Pr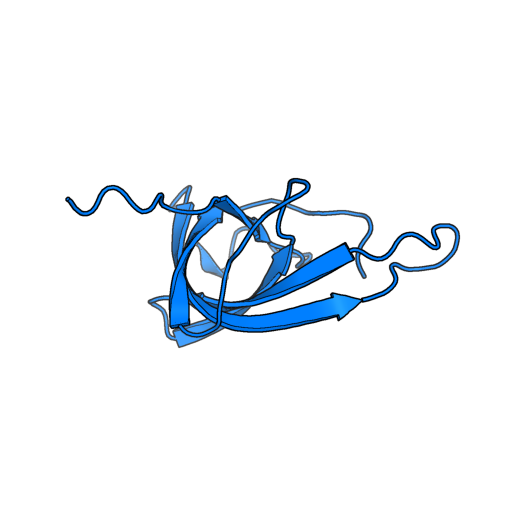otein AF-A0A830C841-F1 (afdb_monomer)

Organism: NCBI:txid374723

Radius of gyration: 12.71 Å; Cα contacts (8 Å, |Δi|>4): 186; chains: 1; bounding box: 31×37×27 Å

Solvent-accessible surface area (backbone atoms only — not comparable to full-atom values): 5138 Å² total; per-residue (Å²): 140,86,80,80,62,77,43,67,28,36,28,50,51,95,65,46,60,80,85,40,74,90,44,73,59,47,57,28,33,26,70,40,72,48,72,45,64,29,47,84,94,50,75,64,77,39,51,32,30,38,28,38,31,81,85,77,46,79,44,54,25,36,52,74,74,84,88,75,80,78,50,64,69,36,62,33,33,34,36,68,36,69,51,85,57,68,108

Secondary structure (DSSP, 8-state):
------EEEEE-SS-SSTTTTT-SEEEEEEEEEEEEPPSTT----EEEEEEEETTS-EEEEE--SSS----TT-EEEEEP---TT--

InterPro domains:
  IPR005679 Ribosomal protein uS12, bacteria [PR01034] (23-38)
  IPR005679 Ribosomal protein uS12, bacteria [PR01034] (38-53)
  IPR005679 Ribosomal protein uS12, bacteria [PR01034] (54-73)
  IPR005679 Ribosomal protein uS12, bacteria [PR01034] (73-87)
  IPR006032 Small ribosomal subunit protein uS12 [PF00164] (20-84)
  IPR006032 Small ribosomal subunit protein uS12 [PS00055] (39-46)
  IPR006032 Small ribosomal subunit protein uS12 [PTHR11652] (20-84)
  IPR012340 Nucleic acid-binding, OB-fold [G3DSA:2.40.50.140] (9-87)
  IPR012340 Nucleic acid-binding, OB-fold [SSF50249] (16-84)

Sequence (87 aa):
NSFFGHFFVEKLAHRPYLSFGQCPQKEGICLCVSKRTPKKPNSALRKIAKVQLSNKHDIFAHIPGEGHNSHEHSKVLIRGGRVKVIV

Nearest PDB structures (foldseek):
  8fmw-assembly1_L  TM=9.110E-01  e=4.660E-07  Borreliella burgdorferi B31
  6ouo-assembly1_q  TM=9.033E-01  e=5.821E-07  Escherichia coli
  4ji8-assembly1_L  TM=9.028E-01  e=1.417E-06  Thermus thermophilus HB8
  8cgr-assembly1_L  TM=9.036E-01  e=1.978E-06  Escherichia coli BW25113
  8cai-assembly1_L  TM=9.285E-01  e=2.919E-06  Escherichia coli BW25113

Mean predicted aligned error: 8.09 Å

Structure (mmCIF, N/CA/C/O backbone):
data_AF-A0A830C841-F1
#
_entry.id   AF-A0A830C841-F1
#
loop_
_atom_site.group_PDB
_atom_site.id
_atom_site.type_symbol
_atom_site.label_atom_id
_atom_site.label_alt_id
_atom_site.label_comp_id
_atom_site.label_asym_id
_atom_site.label_entity_id
_atom_site.label_seq_id
_atom_site.pdbx_PDB_ins_code
_atom_site.Cartn_x
_atom_site.Cartn_y
_atom_site.Cartn_z
_atom_site.occupancy
_atom_site.B_iso_or_equiv
_atom_site.auth_seq_id
_atom_site.auth_comp_id
_atom_site.auth_asym_id
_atom_site.auth_atom_id
_atom_site.pdbx_PDB_model_num
ATOM 1 N N . ASN A 1 1 ? -13.821 21.386 -2.326 1.00 35.34 1 ASN A N 1
ATOM 2 C CA . ASN A 1 1 ? -12.728 20.965 -1.420 1.00 35.34 1 ASN A CA 1
ATOM 3 C C . ASN A 1 1 ? -13.087 19.637 -0.776 1.00 35.34 1 ASN A C 1
ATOM 5 O O . ASN A 1 1 ? -14.156 19.566 -0.197 1.00 35.34 1 ASN A O 1
ATOM 9 N N . SER A 1 2 ? -12.227 18.616 -0.893 1.00 35.09 2 SER A N 1
ATOM 10 C CA . SER A 1 2 ? -12.368 17.255 -0.317 1.00 35.09 2 SER A CA 1
ATOM 11 C C . SER A 1 2 ? -12.892 16.116 -1.221 1.00 35.09 2 SER A C 1
ATOM 13 O O . SER A 1 2 ? -13.439 15.140 -0.721 1.00 35.09 2 SER A O 1
ATOM 15 N N . PHE A 1 3 ? -12.641 16.173 -2.534 1.00 34.19 3 PHE A N 1
ATOM 16 C CA . PHE A 1 3 ? -12.737 15.016 -3.451 1.00 34.19 3 PHE A CA 1
ATOM 17 C C . PHE A 1 3 ? -11.342 14.430 -3.761 1.00 34.19 3 PHE A C 1
ATOM 19 O O . PHE A 1 3 ? -11.039 14.073 -4.897 1.00 34.19 3 PHE A O 1
ATOM 26 N N . PHE A 1 4 ? -10.441 14.372 -2.771 1.00 41.22 4 PHE A N 1
ATOM 27 C CA . PHE A 1 4 ? -9.196 13.617 -2.945 1.00 41.22 4 PHE A CA 1
ATOM 28 C C . PHE A 1 4 ? -9.575 12.133 -2.958 1.00 41.22 4 PHE A C 1
ATOM 30 O O . PHE A 1 4 ? -9.970 11.574 -1.938 1.00 41.22 4 PHE A O 1
ATOM 37 N N . GLY A 1 5 ? -9.609 11.584 -4.173 1.00 50.44 5 GLY A N 1
ATOM 38 C CA . GLY A 1 5 ? -10.363 10.397 -4.544 1.00 50.44 5 GLY A CA 1
ATOM 39 C C . GLY A 1 5 ? -10.099 9.178 -3.673 1.00 50.44 5 GLY A C 1
ATOM 40 O O . GLY A 1 5 ? -8.973 8.905 -3.265 1.00 50.44 5 GLY A O 1
ATOM 41 N N . HIS A 1 6 ? -11.156 8.401 -3.446 1.00 56.22 6 HIS A N 1
ATOM 42 C CA . HIS A 1 6 ? -11.015 7.030 -2.981 1.00 56.22 6 HIS A CA 1
ATOM 43 C C . HIS A 1 6 ? -10.160 6.273 -3.996 1.00 56.22 6 HIS A C 1
ATOM 45 O O . HIS A 1 6 ? -10.613 5.939 -5.091 1.00 56.22 6 HIS A O 1
ATOM 51 N N . PHE A 1 7 ? -8.899 6.037 -3.652 1.00 66.31 7 PHE A N 1
ATOM 52 C CA . PHE A 1 7 ? -8.008 5.301 -4.527 1.00 66.31 7 PHE A CA 1
ATOM 53 C C . PHE A 1 7 ? -8.329 3.823 -4.451 1.00 66.31 7 PHE A C 1
ATOM 55 O O . PHE A 1 7 ? -8.409 3.239 -3.368 1.00 66.31 7 PHE A O 1
ATOM 62 N N . PHE A 1 8 ? -8.531 3.239 -5.625 1.00 67.81 8 PHE A N 1
ATOM 63 C CA . PHE A 1 8 ? -8.910 1.851 -5.750 1.00 67.81 8 PHE A CA 1
ATOM 64 C C . PHE A 1 8 ? -7.659 0.977 -5.786 1.00 67.81 8 PHE A C 1
ATOM 66 O O . PHE A 1 8 ? -6.825 1.124 -6.679 1.00 67.81 8 PHE A O 1
ATOM 73 N N . VAL A 1 9 ? -7.516 0.077 -4.816 1.00 74.44 9 VAL A N 1
ATOM 74 C CA . VAL A 1 9 ? -6.382 -0.855 -4.740 1.00 74.44 9 VAL A CA 1
ATOM 75 C C . VAL A 1 9 ? -6.871 -2.301 -4.783 1.00 74.44 9 VAL A C 1
ATOM 77 O O . VAL A 1 9 ? -7.949 -2.637 -4.284 1.00 74.44 9 VAL A O 1
ATOM 80 N N . GLU A 1 10 ? -6.085 -3.181 -5.398 1.00 73.38 10 GLU A N 1
ATOM 81 C CA . GLU A 1 10 ? -6.458 -4.583 -5.605 1.00 73.38 10 GLU A CA 1
ATOM 82 C C . GLU A 1 10 ? -5.716 -5.506 -4.645 1.00 73.38 10 GLU A C 1
ATOM 84 O O . GLU A 1 10 ? -4.496 -5.441 -4.503 1.00 73.38 10 GLU A O 1
ATOM 89 N N . LYS A 1 11 ? -6.434 -6.417 -3.991 1.00 74.56 11 LYS A N 1
ATOM 90 C CA . LYS A 1 11 ? -5.825 -7.360 -3.047 1.00 74.56 11 LYS A CA 1
ATOM 91 C C . LYS A 1 11 ? -4.869 -8.353 -3.738 1.00 74.56 11 LYS A C 1
ATOM 93 O O . LYS A 1 11 ? -5.149 -8.882 -4.812 1.00 74.56 11 LYS A O 1
ATOM 98 N N . LEU A 1 12 ? -3.751 -8.664 -3.071 1.00 66.19 12 LEU A N 1
ATOM 99 C CA . LEU A 1 12 ? -2.743 -9.617 -3.566 1.00 66.19 12 LEU A CA 1
ATOM 100 C C . LEU A 1 12 ? -2.968 -11.085 -3.151 1.00 66.19 12 LEU A C 1
ATOM 102 O O . LEU A 1 12 ? -2.362 -11.984 -3.726 1.00 66.19 12 LEU A O 1
ATOM 106 N N . ALA A 1 13 ? -3.791 -11.360 -2.135 1.00 63.03 13 ALA A N 1
ATOM 107 C CA . ALA A 1 13 ? -3.812 -12.677 -1.486 1.00 63.03 13 ALA A CA 1
ATOM 108 C C . ALA A 1 13 ? -4.699 -13.736 -2.177 1.00 63.03 13 ALA A C 1
ATOM 110 O O . ALA A 1 13 ? -5.744 -13.434 -2.750 1.00 63.03 13 ALA A O 1
ATOM 111 N N . HIS A 1 14 ? -4.329 -15.011 -1.995 1.00 56.38 14 HIS A N 1
ATOM 112 C CA . HIS A 1 14 ? -4.989 -16.199 -2.563 1.00 56.38 14 HIS A CA 1
ATOM 113 C C . HIS A 1 14 ? -6.441 -16.437 -2.110 1.00 56.38 14 HIS A C 1
ATOM 115 O O . HIS A 1 14 ? -7.180 -17.134 -2.802 1.00 56.38 14 HIS A O 1
ATOM 121 N N . ARG A 1 15 ? -6.866 -15.874 -0.97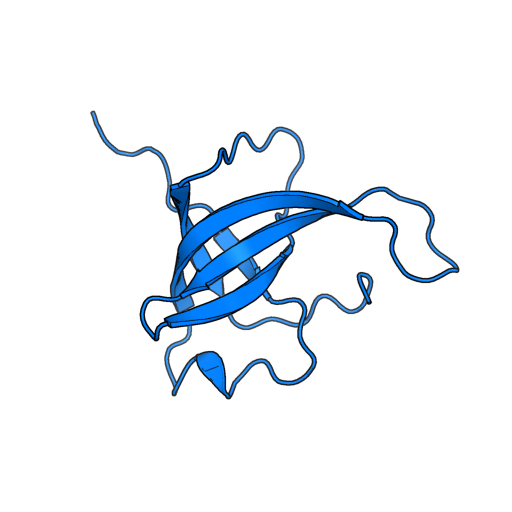1 1.00 58.53 15 ARG A N 1
ATOM 122 C CA . ARG A 1 15 ? -8.253 -15.957 -0.481 1.00 58.53 15 ARG A CA 1
ATOM 123 C C . ARG A 1 15 ? -8.907 -14.575 -0.520 1.00 58.53 15 ARG A C 1
ATOM 125 O O . ARG A 1 15 ? -8.858 -13.865 0.490 1.00 58.53 15 ARG A O 1
ATOM 132 N N . PRO A 1 16 ? -9.494 -14.156 -1.657 1.00 58.50 16 PRO A N 1
ATOM 133 C CA . PRO A 1 16 ? -10.070 -12.823 -1.789 1.00 58.50 16 PRO A CA 1
ATOM 134 C C . PRO A 1 16 ? -11.227 -12.606 -0.805 1.00 58.50 16 PRO A C 1
ATOM 136 O O . PRO A 1 16 ? -11.244 -11.568 -0.158 1.00 58.50 16 PRO A O 1
ATOM 139 N N . TYR A 1 17 ? -12.080 -13.609 -0.574 1.00 56.53 17 TYR A N 1
ATOM 140 C CA . TYR A 1 17 ? -13.358 -13.449 0.135 1.00 56.53 17 TYR A CA 1
ATOM 141 C C . TYR A 1 17 ? -13.299 -13.378 1.666 1.00 56.53 17 TYR A C 1
ATOM 143 O O . TYR A 1 17 ? -14.146 -12.721 2.268 1.00 56.53 17 TYR A O 1
ATOM 151 N N . LEU A 1 18 ? -12.304 -14.001 2.310 1.00 59.84 18 LEU A N 1
ATOM 152 C CA . LEU A 1 18 ? -12.340 -14.182 3.770 1.00 59.84 18 LEU A CA 1
ATOM 153 C C . LEU A 1 18 ? -12.294 -12.851 4.542 1.00 59.84 18 LEU A C 1
ATOM 155 O O . LEU A 1 18 ? -12.954 -12.695 5.560 1.00 59.84 18 LEU A O 1
ATOM 159 N N . SER A 1 19 ? -11.558 -11.861 4.033 1.00 62.19 19 SER A N 1
ATOM 160 C CA . SER A 1 19 ? -11.419 -10.558 4.695 1.00 62.19 19 SER A CA 1
ATOM 161 C C . SER A 1 19 ? -12.547 -9.574 4.367 1.00 62.19 19 SER A C 1
ATOM 163 O O . SER A 1 19 ? -12.649 -8.535 5.019 1.00 62.19 19 SER A O 1
ATOM 165 N N . PHE A 1 20 ? -13.384 -9.865 3.365 1.00 66.44 20 PHE A N 1
ATOM 166 C CA . PHE A 1 20 ? -14.404 -8.940 2.861 1.00 66.44 20 PHE A CA 1
ATOM 167 C C . PHE A 1 20 ? -15.821 -9.232 3.358 1.00 66.44 20 PHE A C 1
ATOM 169 O O . PHE A 1 20 ? -16.624 -8.312 3.342 1.00 66.44 20 PHE A O 1
ATOM 176 N N . GLY A 1 21 ? -16.117 -10.431 3.876 1.00 65.62 21 GLY A N 1
ATOM 177 C CA . GLY A 1 21 ? -17.391 -10.714 4.558 1.00 65.62 21 GLY A CA 1
ATOM 178 C C . GLY A 1 21 ? -18.627 -10.309 3.743 1.00 65.62 21 GLY A C 1
ATOM 179 O O . GLY A 1 21 ? -19.422 -9.513 4.216 1.00 65.62 21 GLY A O 1
ATOM 18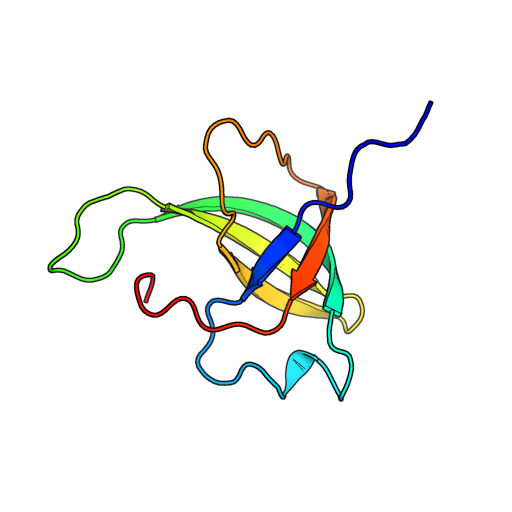0 N N . GLN A 1 22 ? -18.737 -10.805 2.503 1.00 68.38 22 GLN A N 1
ATOM 181 C CA . GLN A 1 22 ? -19.795 -10.481 1.523 1.00 68.38 22 GLN A CA 1
ATOM 182 C C . GLN A 1 22 ? -19.838 -9.024 1.008 1.00 68.38 22 GLN A C 1
ATOM 184 O O . GLN A 1 22 ? -20.599 -8.734 0.089 1.00 68.38 22 GLN A O 1
ATOM 189 N N . CYS A 1 23 ? -18.982 -8.117 1.488 1.00 72.31 23 CYS A N 1
ATOM 190 C CA . CYS A 1 23 ? -18.856 -6.773 0.918 1.00 72.31 23 CYS A CA 1
ATOM 191 C C . CYS A 1 23 ? -18.024 -6.795 -0.383 1.00 72.31 23 CYS A C 1
ATOM 193 O O . CYS A 1 23 ? -16.929 -7.364 -0.392 1.00 72.31 23 CYS A O 1
ATOM 195 N N . PRO A 1 24 ? -18.457 -6.138 -1.475 1.00 77.06 24 PRO A N 1
ATOM 196 C CA . PRO A 1 24 ? -17.687 -6.096 -2.724 1.00 77.06 24 PRO A CA 1
ATOM 197 C C . PRO A 1 24 ? -16.390 -5.280 -2.596 1.00 77.06 24 PRO A C 1
ATOM 199 O O . PRO A 1 24 ? -15.398 -5.554 -3.279 1.00 77.06 24 PRO A O 1
ATOM 202 N N . GLN A 1 25 ? -16.400 -4.268 -1.728 1.00 81.81 25 GLN A N 1
ATOM 203 C CA . GLN A 1 25 ? -15.313 -3.323 -1.495 1.00 81.81 25 GLN A CA 1
ATOM 204 C C . GLN A 1 25 ? -15.253 -2.999 0.003 1.00 81.81 25 GLN A C 1
ATOM 206 O O . GLN A 1 25 ? -16.272 -3.060 0.693 1.00 81.81 25 GLN A O 1
ATOM 211 N N . LYS A 1 26 ? -14.068 -2.676 0.519 1.00 84.81 26 LYS A N 1
ATOM 212 C CA . LYS A 1 26 ? -13.862 -2.241 1.907 1.00 84.81 26 LYS A CA 1
ATOM 213 C C . LYS A 1 26 ? -12.886 -1.092 1.963 1.00 84.81 26 LYS A C 1
ATOM 215 O O . LYS A 1 26 ? -11.933 -1.044 1.194 1.00 84.81 26 LYS A O 1
ATOM 220 N N . GLU A 1 27 ? -13.101 -0.217 2.928 1.00 86.88 27 GLU A N 1
ATOM 221 C CA . GLU A 1 27 ? -12.188 0.875 3.217 1.00 86.88 27 GLU A CA 1
ATOM 222 C C . GLU A 1 27 ? -11.045 0.424 4.129 1.00 86.88 27 GLU A C 1
ATOM 224 O O . GLU A 1 27 ? -11.194 -0.456 4.989 1.00 86.88 27 GLU A O 1
ATOM 229 N N . GLY A 1 28 ? -9.894 1.053 3.933 1.00 88.62 28 GLY A N 1
ATOM 230 C CA . GLY A 1 28 ? -8.719 0.884 4.768 1.00 88.62 28 GLY A CA 1
ATOM 231 C C . GLY A 1 28 ? -7.787 2.086 4.688 1.00 88.62 28 GLY A C 1
ATOM 232 O O . GLY A 1 28 ? -7.982 3.004 3.891 1.00 88.62 28 GLY A O 1
ATOM 233 N N . ILE A 1 29 ? -6.765 2.066 5.535 1.00 89.31 29 ILE A N 1
ATOM 234 C CA . ILE A 1 29 ? -5.726 3.093 5.608 1.00 89.31 29 ILE A CA 1
ATOM 235 C C . ILE A 1 29 ? -4.407 2.482 5.135 1.00 89.31 29 ILE A C 1
ATOM 237 O O . ILE A 1 29 ? -4.013 1.405 5.591 1.00 89.31 29 ILE A O 1
ATOM 241 N N . CYS A 1 30 ? -3.718 3.158 4.217 1.00 88.62 30 CYS A N 1
ATOM 242 C CA . CYS A 1 30 ? -2.364 2.790 3.812 1.00 88.62 30 CYS A CA 1
ATOM 243 C C . CYS A 1 30 ? -1.390 3.029 4.971 1.00 88.62 30 CYS A C 1
ATOM 245 O O . CYS A 1 30 ? -1.200 4.162 5.396 1.00 88.62 30 CYS A O 1
ATOM 247 N N . LEU A 1 31 ? -0.743 1.974 5.455 1.00 89.56 31 LEU A N 1
ATOM 248 C CA . LEU A 1 31 ? 0.311 2.068 6.465 1.00 89.56 31 LEU A CA 1
ATOM 249 C C . LEU A 1 31 ? 1.671 2.369 5.836 1.00 89.56 31 LEU A C 1
ATOM 251 O O . LEU A 1 31 ? 2.460 3.111 6.397 1.00 89.56 31 LEU A O 1
ATOM 255 N N . CYS A 1 32 ? 1.961 1.763 4.684 1.00 88.56 32 CYS A N 1
ATOM 256 C CA . CYS A 1 32 ? 3.241 1.928 4.000 1.00 88.56 32 CYS A CA 1
ATOM 257 C C . CYS A 1 32 ? 3.087 1.607 2.513 1.00 88.56 32 CYS A C 1
ATOM 259 O O . CYS A 1 32 ? 2.369 0.669 2.155 1.00 88.56 32 CYS A O 1
ATOM 261 N N . VAL A 1 33 ? 3.789 2.341 1.650 1.00 86.75 33 VAL A N 1
ATOM 262 C CA . VAL A 1 33 ? 3.836 2.085 0.205 1.00 86.75 33 VAL A CA 1
ATOM 263 C C . VAL A 1 33 ? 5.263 1.711 -0.186 1.00 86.75 33 VAL A C 1
ATOM 265 O O . VAL A 1 33 ? 6.195 2.488 -0.022 1.00 86.75 33 VAL A O 1
ATOM 268 N N . SER A 1 34 ? 5.437 0.505 -0.723 1.00 86.31 34 SER A N 1
ATOM 269 C CA . SER A 1 34 ? 6.734 -0.043 -1.134 1.00 86.31 34 SER A CA 1
ATOM 270 C C . SER A 1 34 ? 6.667 -0.594 -2.556 1.00 86.31 34 SER A C 1
ATOM 272 O O . SER A 1 34 ? 5.602 -0.957 -3.049 1.00 86.31 34 SER A O 1
ATOM 274 N N . LYS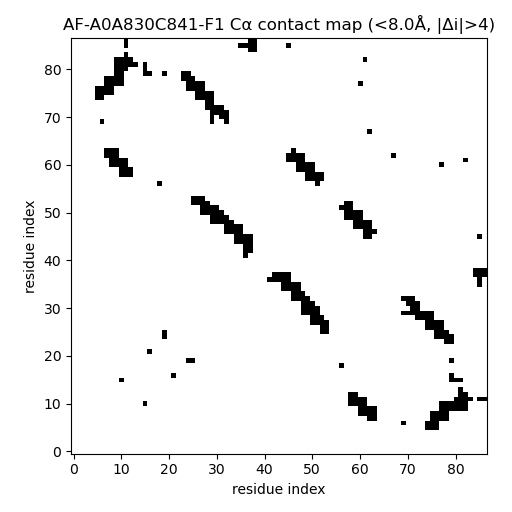 A 1 35 ? 7.804 -0.658 -3.250 1.00 86.56 35 LYS A N 1
ATOM 275 C CA . LYS A 1 35 ? 7.898 -1.312 -4.563 1.00 86.56 35 LYS A CA 1
ATOM 276 C C . LYS A 1 35 ? 8.496 -2.699 -4.368 1.00 86.56 35 LYS A C 1
ATOM 278 O O . LYS A 1 35 ? 9.513 -2.822 -3.693 1.00 86.56 35 LYS A O 1
ATOM 283 N N . ARG A 1 36 ? 7.891 -3.734 -4.950 1.00 83.75 36 ARG A N 1
ATOM 284 C CA . ARG A 1 36 ? 8.472 -5.087 -4.960 1.00 83.75 36 ARG A CA 1
ATOM 285 C C . ARG A 1 36 ? 8.545 -5.635 -6.375 1.00 83.75 36 ARG A C 1
ATOM 287 O O . ARG A 1 36 ? 7.723 -5.294 -7.231 1.00 83.75 36 ARG A O 1
ATOM 294 N N . THR A 1 37 ? 9.547 -6.473 -6.604 1.00 80.12 37 THR A N 1
ATOM 295 C CA . THR A 1 37 ? 9.679 -7.259 -7.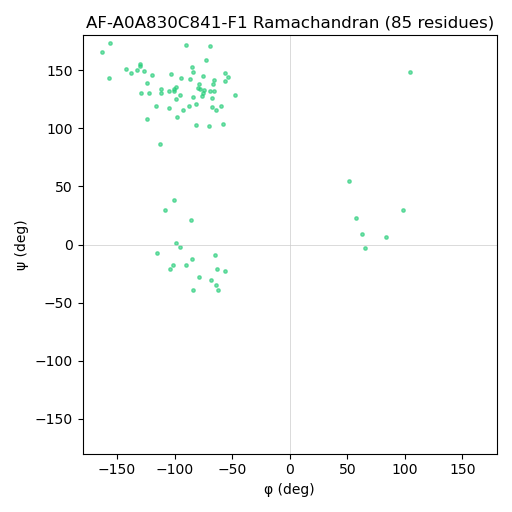825 1.00 80.12 37 THR A CA 1
ATOM 296 C C . THR A 1 37 ? 8.765 -8.489 -7.740 1.00 80.12 37 THR A C 1
ATOM 298 O O . THR A 1 37 ? 8.688 -9.128 -6.689 1.00 80.12 37 THR A O 1
ATOM 301 N N . PRO A 1 38 ? 8.019 -8.807 -8.809 1.00 80.62 38 PRO A N 1
ATOM 302 C CA . PRO A 1 38 ? 7.196 -10.008 -8.878 1.00 80.62 38 PRO A CA 1
ATOM 303 C C . PRO A 1 38 ? 8.058 -11.275 -8.961 1.00 80.62 38 PRO A C 1
ATOM 305 O O . PRO A 1 38 ? 9.269 -11.211 -9.186 1.00 80.62 38 PRO A O 1
ATOM 308 N N . LYS A 1 39 ? 7.422 -12.449 -8.837 1.00 77.75 39 LYS A N 1
ATOM 309 C CA . LYS A 1 39 ? 8.084 -13.719 -9.161 1.00 77.75 39 LYS A CA 1
ATOM 310 C C . LYS A 1 39 ? 8.612 -13.695 -10.600 1.00 77.75 39 LYS A C 1
ATOM 312 O O . LYS A 1 39 ? 7.928 -13.250 -11.527 1.00 77.75 39 LYS A O 1
ATOM 317 N N . LYS A 1 40 ? 9.808 -14.265 -10.784 1.00 70.81 40 LYS A N 1
ATOM 318 C CA . LYS A 1 40 ? 10.360 -14.653 -12.095 1.00 70.81 40 LYS A CA 1
ATOM 319 C C . LYS A 1 40 ? 9.263 -15.424 -12.854 1.00 70.81 40 LYS A C 1
ATOM 321 O O . LYS A 1 40 ? 8.661 -16.303 -12.235 1.00 70.81 40 LYS A O 1
ATOM 326 N N . PRO A 1 41 ? 8.904 -15.102 -14.112 1.00 78.50 41 PRO A N 1
ATOM 327 C CA . PRO A 1 41 ? 9.693 -14.539 -15.221 1.00 78.50 41 PRO A CA 1
ATOM 328 C C . PRO A 1 41 ? 9.644 -13.012 -15.392 1.00 78.50 41 PRO A C 1
ATOM 330 O O . PRO A 1 41 ? 10.297 -12.483 -16.285 1.00 78.50 41 PRO A O 1
ATOM 333 N N . ASN A 1 42 ? 8.873 -12.297 -14.574 1.00 75.44 42 ASN A N 1
ATOM 334 C CA . ASN A 1 42 ? 8.681 -10.857 -14.747 1.00 75.44 42 ASN A CA 1
ATOM 335 C C . ASN A 1 42 ? 9.677 -10.064 -13.885 1.00 75.44 42 ASN A C 1
ATOM 337 O O . ASN A 1 42 ? 9.961 -10.457 -12.758 1.00 75.44 42 ASN A O 1
ATOM 341 N N . SER A 1 43 ? 10.177 -8.931 -14.387 1.00 76.38 43 SER A N 1
ATOM 342 C CA . SER A 1 43 ? 11.153 -8.066 -13.691 1.00 76.38 43 SER A CA 1
ATOM 343 C C . SER A 1 43 ? 10.621 -6.671 -13.333 1.00 76.38 43 SER A C 1
ATOM 345 O O . SER A 1 43 ? 11.282 -5.917 -12.623 1.00 76.38 43 SER A O 1
ATOM 347 N N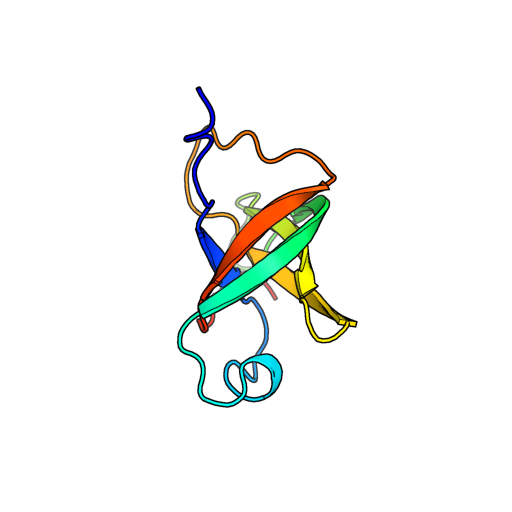 . ALA A 1 44 ? 9.419 -6.315 -13.796 1.00 80.88 44 ALA A N 1
ATOM 348 C CA . ALA A 1 44 ? 8.855 -4.982 -13.606 1.00 80.88 44 ALA A CA 1
ATOM 349 C C . ALA A 1 44 ? 8.570 -4.669 -12.127 1.00 80.88 44 ALA A C 1
ATOM 351 O O . ALA A 1 44 ? 7.907 -5.445 -11.440 1.00 80.88 44 ALA A O 1
ATOM 352 N N . LEU A 1 45 ? 8.999 -3.498 -11.651 1.00 81.56 45 LEU A N 1
ATOM 353 C CA . LEU A 1 45 ? 8.691 -3.020 -10.302 1.00 81.56 45 LEU A CA 1
ATOM 354 C C . LEU A 1 45 ? 7.197 -2.706 -10.171 1.00 81.56 45 LEU A C 1
ATOM 356 O O . LEU A 1 45 ? 6.650 -1.910 -10.933 1.00 81.56 45 LEU A O 1
ATOM 360 N N . ARG A 1 46 ? 6.538 -3.292 -9.168 1.00 83.69 46 ARG A N 1
ATOM 361 C CA . ARG A 1 46 ? 5.126 -3.026 -8.862 1.00 83.69 46 ARG A CA 1
ATOM 362 C C . ARG A 1 46 ? 5.007 -2.291 -7.536 1.00 83.69 46 ARG A C 1
ATOM 364 O O . ARG A 1 46 ? 5.653 -2.665 -6.557 1.00 83.69 46 ARG A O 1
ATOM 371 N N . LYS A 1 47 ? 4.185 -1.240 -7.504 1.00 83.88 47 LYS A N 1
ATOM 372 C CA . LYS A 1 47 ? 3.847 -0.521 -6.270 1.00 83.88 47 LYS A CA 1
ATOM 373 C C . LYS A 1 47 ? 2.854 -1.356 -5.460 1.00 83.88 47 LYS A C 1
ATOM 375 O O . LYS A 1 47 ? 1.840 -1.818 -5.983 1.00 83.88 47 LYS A O 1
ATOM 380 N N . ILE A 1 48 ? 3.154 -1.540 -4.185 1.00 85.56 48 ILE A N 1
ATOM 381 C CA . ILE A 1 48 ? 2.363 -2.307 -3.229 1.00 85.56 48 ILE A CA 1
ATOM 382 C C . ILE A 1 48 ? 2.141 -1.436 -1.998 1.00 85.56 48 ILE A C 1
ATOM 384 O O . ILE A 1 48 ? 3.090 -0.899 -1.430 1.00 85.56 48 ILE A O 1
ATOM 388 N N . ALA A 1 49 ? 0.896 -1.340 -1.556 1.00 87.62 49 ALA A N 1
ATOM 389 C CA . ALA A 1 49 ? 0.538 -0.763 -0.274 1.00 87.62 49 ALA A CA 1
ATOM 390 C C . ALA A 1 49 ? 0.322 -1.868 0.760 1.00 87.62 49 ALA A C 1
ATOM 392 O O . ALA A 1 49 ? -0.359 -2.864 0.498 1.00 87.62 49 ALA A O 1
ATOM 393 N N . LYS A 1 50 ? 0.862 -1.671 1.960 1.00 88.81 50 LYS A N 1
ATOM 394 C CA . LYS A 1 50 ? 0.356 -2.324 3.162 1.00 88.81 50 LYS A CA 1
ATOM 395 C C . LYS A 1 50 ? -0.845 -1.513 3.633 1.00 88.81 50 LYS A C 1
ATOM 397 O O . LYS A 1 50 ? -0.703 -0.324 3.906 1.00 88.81 50 LYS A O 1
ATOM 402 N N . VAL A 1 51 ? -2.008 -2.143 3.711 1.00 88.50 51 VAL A N 1
ATOM 403 C CA . VAL A 1 51 ? -3.268 -1.488 4.065 1.00 88.50 51 VAL A CA 1
ATOM 404 C C . VAL A 1 51 ? -3.865 -2.171 5.282 1.00 88.50 51 VAL A C 1
ATOM 406 O O . VAL A 1 51 ? -3.997 -3.395 5.303 1.00 88.50 51 VAL A O 1
ATOM 409 N N . GLN A 1 52 ? -4.244 -1.373 6.271 1.00 89.44 52 GLN A N 1
ATOM 410 C CA . GLN A 1 52 ? -5.039 -1.825 7.399 1.00 89.44 52 GLN A CA 1
ATOM 411 C C . GLN A 1 52 ? -6.512 -1.588 7.088 1.00 89.44 52 GLN A C 1
ATOM 413 O O . GLN A 1 52 ? -6.954 -0.454 6.901 1.00 89.44 52 GLN A O 1
ATOM 418 N N . LEU A 1 53 ? -7.268 -2.675 6.998 1.00 87.69 53 LEU A N 1
ATOM 419 C CA . LEU A 1 53 ? -8.711 -2.628 6.818 1.00 87.69 53 LEU A CA 1
ATOM 420 C C . LEU A 1 53 ? -9.410 -2.183 8.108 1.00 87.69 53 LEU A C 1
ATOM 422 O O . LEU A 1 53 ? -8.906 -2.396 9.212 1.00 87.69 53 LEU A O 1
ATOM 426 N N . SER A 1 54 ? -10.635 -1.677 7.980 1.00 84.62 54 SER A N 1
ATOM 427 C CA . SER A 1 54 ? -11.493 -1.333 9.127 1.00 84.62 54 SER A CA 1
ATOM 428 C C . SER A 1 54 ? -11.753 -2.498 10.096 1.00 84.62 54 SER A C 1
ATOM 430 O O . SER A 1 54 ? -12.012 -2.279 11.275 1.00 84.62 54 SER A O 1
ATOM 432 N N . ASN A 1 55 ? -11.617 -3.749 9.643 1.00 82.88 55 ASN A N 1
ATOM 433 C CA . ASN A 1 55 ? -11.694 -4.950 10.483 1.00 82.88 55 ASN A CA 1
ATOM 434 C C . ASN A 1 55 ? -10.355 -5.330 11.149 1.00 82.88 55 ASN A C 1
ATOM 436 O O . ASN A 1 55 ? -10.176 -6.489 11.523 1.00 82.88 55 ASN A O 1
ATOM 440 N N . LYS A 1 56 ? -9.417 -4.379 11.272 1.00 83.12 56 LYS A N 1
ATOM 441 C CA . LYS A 1 56 ? -8.084 -4.546 11.882 1.00 83.12 56 LYS A CA 1
ATOM 442 C C . LYS A 1 56 ? -7.228 -5.635 11.227 1.00 83.12 56 LYS A C 1
ATOM 444 O O . LYS A 1 56 ? -6.330 -6.188 11.853 1.00 83.12 56 LYS A O 1
ATOM 449 N N . HIS A 1 57 ? -7.519 -5.964 9.971 1.00 84.38 57 HIS A N 1
ATOM 450 C CA . HIS A 1 57 ? -6.754 -6.937 9.207 1.00 84.38 57 HIS A CA 1
ATOM 451 C C . HIS A 1 57 ? -5.766 -6.219 8.295 1.00 84.38 57 HIS A C 1
ATOM 453 O O . HIS A 1 57 ? -6.159 -5.391 7.468 1.00 84.38 57 HIS A O 1
ATOM 459 N N . ASP A 1 58 ? -4.497 -6.584 8.416 1.00 86.62 58 ASP A N 1
ATOM 460 C CA . ASP A 1 58 ? -3.443 -6.074 7.553 1.00 86.62 58 ASP A CA 1
ATOM 461 C C . ASP A 1 58 ? -3.392 -6.896 6.261 1.00 86.62 58 ASP A C 1
ATOM 463 O O . ASP A 1 58 ? -3.282 -8.125 6.279 1.00 86.62 58 ASP A O 1
ATOM 467 N N . ILE A 1 59 ? -3.451 -6.218 5.118 1.00 85.19 59 ILE A N 1
ATOM 468 C CA . ILE A 1 59 ? -3.345 -6.839 3.798 1.00 85.19 59 ILE A CA 1
ATOM 469 C C . ILE A 1 59 ? -2.320 -6.109 2.935 1.00 85.19 59 ILE A C 1
ATOM 471 O O . ILE A 1 59 ? -2.083 -4.912 3.086 1.00 85.19 59 ILE A O 1
ATOM 475 N N . PHE A 1 60 ? -1.737 -6.832 1.9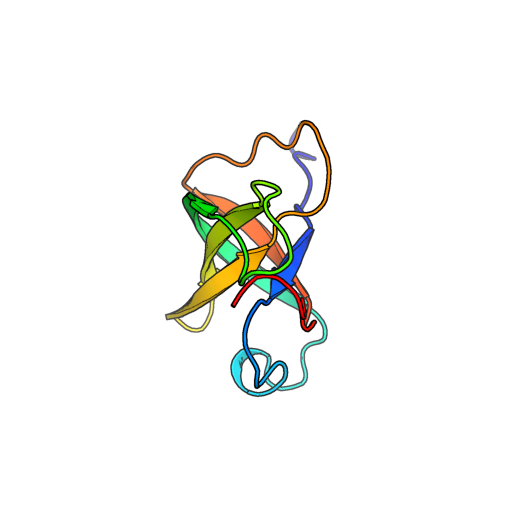80 1.00 85.88 60 PHE A N 1
ATOM 476 C CA . PHE A 1 60 ? -0.987 -6.217 0.892 1.00 85.88 60 PHE A CA 1
ATOM 477 C C . PHE A 1 60 ? -1.89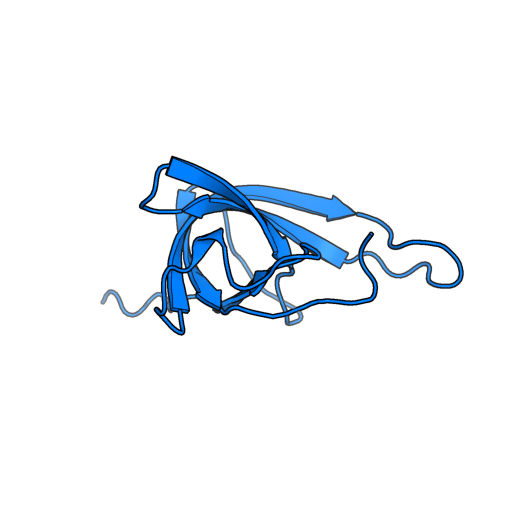8 -6.040 -0.325 1.00 85.88 60 PHE A C 1
ATOM 479 O O . PHE A 1 60 ? -2.561 -6.990 -0.765 1.00 85.88 60 PHE A O 1
ATOM 486 N N . ALA A 1 61 ? -1.919 -4.825 -0.860 1.00 84.69 61 ALA A N 1
ATOM 487 C CA . ALA A 1 61 ? -2.698 -4.446 -2.026 1.00 84.69 61 ALA A CA 1
ATOM 488 C C . ALA A 1 61 ? -1.789 -3.856 -3.110 1.00 84.69 61 ALA A C 1
ATOM 490 O O . ALA A 1 61 ? -0.858 -3.104 -2.828 1.00 84.69 61 ALA A O 1
ATOM 491 N N . HIS A 1 62 ? -2.051 -4.213 -4.358 1.00 84.75 62 HIS A N 1
ATOM 492 C CA . HIS A 1 62 ? -1.443 -3.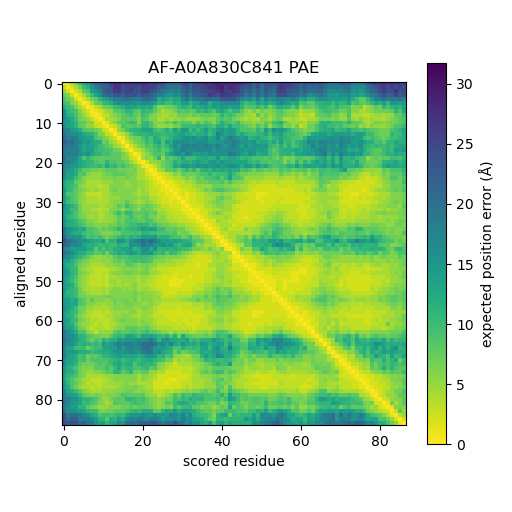605 -5.527 1.00 84.75 62 HIS A CA 1
ATOM 493 C C . HIS A 1 62 ? -2.121 -2.273 -5.832 1.00 84.75 62 HIS A C 1
ATOM 495 O O . HIS A 1 62 ? -3.348 -2.170 -5.794 1.00 84.75 62 HIS A O 1
ATOM 501 N N . ILE A 1 63 ? -1.312 -1.279 -6.177 1.00 84.06 63 ILE A N 1
ATOM 502 C CA . ILE A 1 63 ? -1.790 0.019 -6.637 1.00 84.06 63 ILE A CA 1
ATOM 503 C C . ILE A 1 63 ? -1.747 0.017 -8.175 1.00 84.06 63 ILE A C 1
ATOM 505 O O . ILE A 1 63 ? -0.647 0.040 -8.737 1.00 84.06 63 ILE A O 1
ATOM 509 N N . PRO A 1 64 ? -2.900 -0.011 -8.867 1.00 76.75 64 PRO A N 1
ATOM 510 C CA . PRO A 1 64 ? -2.948 0.127 -10.319 1.00 76.75 64 PRO A CA 1
ATOM 511 C C . PRO A 1 64 ? -2.713 1.586 -10.756 1.00 76.75 64 PRO A C 1
ATOM 513 O O . PRO A 1 64 ? -3.163 2.521 -10.098 1.00 76.75 64 PRO A O 1
ATOM 516 N N . GLY A 1 65 ? -2.037 1.774 -11.894 1.00 71.62 65 GLY A N 1
ATOM 517 C CA . GLY A 1 65 ? -1.835 3.079 -12.538 1.00 71.62 65 GLY A CA 1
ATOM 518 C C . GLY A 1 65 ? -0.434 3.689 -12.379 1.00 71.62 65 GLY A C 1
ATOM 519 O O . GLY A 1 65 ? 0.263 3.501 -11.378 1.00 71.62 65 GLY A O 1
ATOM 520 N N . GLU A 1 66 ? -0.019 4.445 -13.394 1.00 61.88 66 GLU A N 1
ATOM 521 C CA . GLU A 1 66 ? 1.193 5.269 -13.386 1.00 61.88 66 GLU A CA 1
ATOM 522 C C . GLU A 1 66 ? 0.869 6.652 -12.788 1.00 61.88 66 GLU A C 1
ATOM 524 O O . GLU A 1 66 ? -0.231 7.163 -12.962 1.00 61.88 66 GLU A O 1
ATOM 529 N N . GLY A 1 67 ? 1.784 7.249 -12.012 1.00 61.56 67 GLY A N 1
ATOM 530 C CA . GLY A 1 67 ? 1.569 8.588 -11.423 1.00 61.56 67 GLY A CA 1
ATOM 531 C C . GLY A 1 67 ? 0.770 8.654 -10.112 1.00 61.56 67 GLY A C 1
ATOM 532 O O . GLY A 1 67 ? 0.498 9.736 -9.605 1.00 61.56 67 GLY A O 1
ATOM 533 N N . HIS A 1 68 ? 0.423 7.520 -9.506 1.00 66.62 68 HIS A N 1
ATOM 534 C CA . HIS A 1 68 ? -0.305 7.530 -8.239 1.00 66.62 68 HIS A CA 1
ATOM 535 C C . HIS A 1 68 ? 0.542 8.027 -7.046 1.00 66.62 68 HIS A C 1
ATOM 537 O O . HIS A 1 68 ? 1.660 7.534 -6.834 1.00 66.62 68 HIS A O 1
ATOM 543 N N . ASN A 1 69 ? -0.042 8.948 -6.266 1.00 66.44 69 ASN A N 1
ATOM 544 C CA . ASN A 1 69 ? 0.574 9.695 -5.163 1.00 66.44 69 ASN A CA 1
ATOM 545 C C . ASN A 1 69 ? 0.067 9.248 -3.775 1.00 66.44 69 ASN A C 1
ATOM 547 O O . ASN A 1 69 ? -0.044 10.064 -2.871 1.00 66.44 69 ASN A O 1
ATOM 551 N N . SER A 1 70 ? -0.338 7.983 -3.588 1.00 69.56 70 SER A N 1
ATOM 552 C CA . SER A 1 70 ? -0.730 7.532 -2.245 1.00 69.56 70 SER A CA 1
ATOM 553 C C . SER A 1 70 ? 0.466 7.585 -1.321 1.00 69.56 70 SER A C 1
ATOM 555 O O . SER A 1 70 ? 1.445 6.853 -1.475 1.00 69.56 70 SER A O 1
ATOM 557 N N . HIS A 1 71 ? 0.320 8.456 -0.343 1.00 72.56 71 HIS A N 1
ATOM 558 C CA . HIS A 1 71 ? 1.216 8.597 0.776 1.00 72.56 71 HIS A CA 1
ATOM 559 C C . HIS A 1 71 ? 0.758 7.679 1.909 1.00 72.56 71 HIS A C 1
ATOM 561 O O . HIS A 1 71 ? -0.321 7.071 1.868 1.00 72.56 71 HIS A O 1
ATOM 567 N N . GLU A 1 72 ? 1.589 7.585 2.933 1.00 79.56 72 GLU A N 1
ATOM 568 C CA . GLU A 1 72 ? 1.208 6.969 4.197 1.00 79.56 72 GLU A CA 1
ATOM 569 C C . GLU A 1 72 ? -0.042 7.660 4.768 1.00 79.56 72 GLU A C 1
ATOM 571 O O . GLU A 1 72 ? -0.303 8.836 4.514 1.00 79.56 72 GLU A O 1
ATOM 576 N N . HIS A 1 73 ? -0.867 6.893 5.472 1.00 83.50 73 HIS A N 1
ATOM 577 C CA . HIS A 1 73 ? -2.140 7.301 6.072 1.00 83.50 73 HIS A CA 1
ATOM 578 C C . HIS A 1 73 ? -3.243 7.757 5.105 1.00 83.50 73 HIS A C 1
ATOM 580 O O . HIS A 1 73 ? -4.302 8.212 5.539 1.00 83.50 73 HIS A O 1
ATOM 586 N N . SER A 1 74 ? -3.056 7.578 3.797 1.00 83.94 74 SER A N 1
ATOM 587 C CA . SER A 1 74 ? -4.127 7.818 2.827 1.00 83.94 74 SER A CA 1
ATOM 588 C C . SER A 1 74 ? -5.257 6.797 2.998 1.00 83.94 74 SER A C 1
ATOM 590 O O . SER A 1 74 ? -5.006 5.601 3.178 1.00 83.94 74 SER A O 1
ATOM 592 N N . LYS A 1 75 ? -6.510 7.262 2.913 1.00 85.38 75 LYS A N 1
ATOM 593 C CA . LYS A 1 75 ? -7.684 6.382 2.847 1.00 85.38 75 LYS A CA 1
ATOM 594 C C . LYS A 1 75 ? -7.779 5.758 1.459 1.00 85.38 75 LYS A C 1
ATOM 596 O O . LYS A 1 75 ? -7.684 6.456 0.452 1.00 85.38 75 LYS A O 1
ATOM 601 N N . VAL A 1 76 ? -7.993 4.450 1.412 1.00 85.12 76 VAL A N 1
ATOM 602 C CA . VAL A 1 76 ? -8.105 3.686 0.168 1.00 85.12 76 VAL A CA 1
ATOM 603 C C . VAL A 1 76 ? -9.309 2.761 0.206 1.00 85.12 76 VAL A C 1
ATOM 605 O O . VAL A 1 76 ? -9.717 2.270 1.261 1.00 85.12 76 VAL A O 1
ATOM 608 N N . LEU A 1 77 ? -9.868 2.513 -0.972 1.00 85.75 77 LEU A N 1
ATOM 609 C CA . LEU A 1 77 ? -10.951 1.568 -1.174 1.00 85.75 77 LEU A CA 1
ATOM 610 C C . LEU A 1 77 ? -10.367 0.319 -1.826 1.00 85.75 77 LEU A C 1
ATOM 612 O O . LEU A 1 77 ? -9.804 0.365 -2.918 1.00 85.75 77 LEU A O 1
ATOM 616 N N . ILE A 1 78 ? -10.461 -0.809 -1.138 1.00 83.88 78 ILE A N 1
ATOM 617 C CA . ILE A 1 78 ? -9.919 -2.075 -1.616 1.00 83.88 78 ILE A CA 1
ATOM 618 C C . ILE A 1 78 ? -11.055 -2.896 -2.197 1.00 83.88 78 ILE A C 1
ATOM 620 O O . ILE A 1 78 ? -12.097 -3.063 -1.562 1.00 83.88 78 ILE A O 1
ATOM 624 N N . ARG A 1 79 ? -10.832 -3.476 -3.374 1.00 80.81 79 ARG A N 1
ATOM 625 C CA . ARG A 1 79 ? -11.725 -4.486 -3.949 1.00 80.81 79 ARG A CA 1
ATOM 626 C C . ARG A 1 79 ? -11.142 -5.876 -3.800 1.00 80.81 79 ARG A C 1
ATOM 628 O O . ARG A 1 79 ? -9.927 -6.090 -3.884 1.00 80.81 79 ARG A O 1
ATOM 635 N N . GLY A 1 80 ? -12.038 -6.840 -3.616 1.00 72.75 80 GLY A N 1
ATOM 636 C CA . GLY A 1 80 ? -11.710 -8.246 -3.780 1.00 72.75 80 GLY A CA 1
ATOM 637 C C . GLY A 1 80 ? -11.226 -8.516 -5.206 1.00 72.75 80 GLY A C 1
ATOM 638 O O . GLY A 1 80 ? -11.952 -8.299 -6.171 1.00 72.75 80 GLY A O 1
ATOM 639 N N . GLY A 1 81 ? -9.995 -8.993 -5.330 1.00 71.81 81 GLY A N 1
ATOM 640 C CA . GLY A 1 81 ? -9.357 -9.338 -6.593 1.00 71.81 81 GLY A CA 1
ATOM 641 C C . GLY A 1 81 ? -8.143 -10.215 -6.321 1.00 71.81 81 GLY A C 1
ATOM 642 O O . GLY A 1 81 ? -7.716 -10.347 -5.170 1.00 71.81 81 GLY A O 1
ATOM 643 N N . ARG A 1 82 ? -7.619 -10.854 -7.365 1.00 69.19 82 ARG A N 1
ATOM 644 C CA . ARG A 1 82 ? -6.367 -11.609 -7.295 1.00 69.19 82 ARG A CA 1
ATOM 645 C C . ARG A 1 82 ? -5.423 -11.071 -8.351 1.00 69.19 82 ARG A C 1
ATOM 647 O O . ARG A 1 82 ? -5.569 -11.389 -9.529 1.00 69.19 82 ARG A O 1
ATOM 654 N N . VAL A 1 83 ? -4.396 -10.352 -7.920 1.00 70.12 83 VAL A N 1
ATOM 655 C CA . VAL A 1 83 ? -3.285 -10.030 -8.815 1.00 70.12 83 VAL A CA 1
ATOM 656 C C . VAL A 1 83 ? -2.343 -11.228 -8.862 1.00 70.12 83 VAL A C 1
ATOM 658 O O . VAL A 1 83 ? -1.574 -11.484 -7.940 1.00 70.12 83 VAL A O 1
ATOM 661 N N . LYS A 1 84 ? -2.424 -11.990 -9.955 1.00 62.97 84 LYS A N 1
ATOM 662 C CA . LYS A 1 84 ? -1.713 -13.266 -10.156 1.00 62.97 84 LYS A CA 1
ATOM 663 C C . LYS A 1 84 ? -0.178 -13.133 -10.209 1.00 62.97 84 LYS A C 1
ATOM 665 O O . LYS A 1 84 ? 0.506 -14.145 -10.210 1.00 62.97 84 LYS A O 1
ATOM 670 N N . VAL A 1 85 ? 0.362 -11.914 -10.261 1.00 59.22 85 VAL A N 1
ATOM 671 C CA . VAL A 1 85 ? 1.757 -11.667 -10.671 1.00 59.22 85 VAL A CA 1
ATOM 672 C C . VAL A 1 85 ? 2.702 -11.348 -9.505 1.00 59.22 85 VAL A C 1
ATOM 674 O O . VAL A 1 85 ? 3.907 -11.505 -9.649 1.00 59.22 85 VAL A O 1
ATOM 677 N N . ILE A 1 86 ? 2.200 -10.906 -8.349 1.00 62.69 86 ILE A N 1
ATOM 678 C CA . ILE A 1 86 ? 3.029 -10.185 -7.359 1.00 62.69 86 ILE A CA 1
ATOM 679 C C . ILE A 1 86 ? 3.527 -11.072 -6.205 1.00 62.69 86 ILE A C 1
ATOM 681 O O . ILE A 1 86 ? 4.259 -10.600 -5.338 1.00 62.69 86 ILE A O 1
ATOM 685 N N . VAL A 1 87 ? 3.211 -12.370 -6.207 1.00 52.44 87 VAL A N 1
ATOM 686 C CA . VAL A 1 87 ? 3.722 -13.284 -5.177 1.00 52.44 87 VAL A CA 1
ATOM 687 C C . VAL A 1 87 ? 4.185 -14.588 -5.724 1.00 52.44 87 VAL A C 1
ATOM 689 O O . VAL A 1 87 ? 3.473 -15.263 -6.500 1.00 52.44 87 VAL A O 1
#

pLDDT: mean 74.27, std 13.29, range [34.19, 89.56]

Foldseek 3Di:
DPPPDQFEWEFADPDLPPVQPPPQKFKWFFADWDWDAWDPPGGDTWIWTFTQTPVRDTTITTGDDDPDDDDGGDMHMYGRDHPPTHD